Protein AF-A0A2E5SUB1-F1 (afdb_monomer_lite)

Secondary structure (DSSP, 8-state):
---S----TTHHHHTTT-HHHHHHHHHHHHH-TT-EE-TTSS-EE---S-HHHHHHHHTTPPTT---------SSPPP-----

Radius of gyration: 14.57 Å; chains: 1; bounding box: 35×37×34 Å

Structure (mmCIF, N/CA/C/O backbone):
data_AF-A0A2E5SUB1-F1
#
_entry.id   AF-A0A2E5SUB1-F1
#
loop_
_atom_site.group_PDB
_atom_site.id
_atom_site.type_symbol
_atom_site.label_atom_id
_atom_site.label_alt_id
_atom_site.label_comp_id
_atom_site.label_asym_id
_atom_site.label_entity_id
_atom_site.label_seq_id
_atom_site.pdbx_PDB_ins_code
_atom_site.Cartn_x
_atom_site.Cartn_y
_atom_site.Cartn_z
_atom_site.occupancy
_atom_site.B_iso_or_equiv
_atom_site.auth_seq_id
_atom_site.auth_comp_id
_atom_site.auth_asym_id
_atom_site.auth_atom_id
_atom_site.pdbx_PDB_model_num
ATOM 1 N N . PHE A 1 1 ? 10.270 5.768 -11.343 1.00 51.44 1 PHE A N 1
ATOM 2 C CA . PHE A 1 1 ? 8.919 6.175 -10.881 1.00 51.44 1 PHE A CA 1
ATOM 3 C C . PHE A 1 1 ? 8.594 7.621 -11.235 1.00 51.44 1 PHE A C 1
ATOM 5 O O . PHE A 1 1 ? 9.322 8.525 -10.840 1.00 51.44 1 PHE A O 1
ATOM 12 N N . PHE A 1 2 ? 7.500 7.859 -11.965 1.00 45.91 2 PHE A N 1
ATOM 13 C CA . PHE A 1 2 ? 6.990 9.214 -12.193 1.00 45.91 2 PHE A CA 1
ATOM 14 C C . PHE A 1 2 ? 6.485 9.811 -10.873 1.00 45.91 2 PHE A C 1
ATOM 16 O O . PHE A 1 2 ? 5.671 9.199 -10.189 1.00 45.91 2 PHE A O 1
ATOM 23 N N . SER A 1 3 ? 6.944 11.018 -10.542 1.00 53.12 3 SER A N 1
ATOM 24 C CA . SER A 1 3 ? 6.550 11.802 -9.362 1.00 53.12 3 SER A CA 1
ATOM 25 C C . SER A 1 3 ? 5.152 12.432 -9.469 1.00 53.12 3 SER A C 1
ATOM 27 O O . SER A 1 3 ? 4.782 13.266 -8.645 1.00 53.12 3 SER A O 1
ATOM 29 N N . GLY A 1 4 ? 4.365 12.060 -10.483 1.00 53.16 4 GLY A N 1
ATOM 30 C CA . GLY A 1 4 ? 2.970 12.470 -10.587 1.00 53.16 4 GLY A CA 1
ATOM 31 C C . GLY A 1 4 ? 2.136 11.776 -9.514 1.00 53.16 4 GLY A C 1
ATOM 32 O O . GLY A 1 4 ? 2.271 10.569 -9.308 1.00 53.16 4 GLY A O 1
ATOM 33 N N . ALA A 1 5 ? 1.264 12.527 -8.843 1.00 63.62 5 ALA A N 1
ATOM 34 C CA . ALA A 1 5 ? 0.267 11.976 -7.934 1.00 63.62 5 ALA A CA 1
ATOM 35 C C . ALA A 1 5 ? -0.726 11.118 -8.739 1.00 63.62 5 ALA A C 1
ATOM 37 O O . ALA A 1 5 ? -1.738 11.605 -9.232 1.00 63.62 5 ALA A O 1
ATOM 38 N N . GLY A 1 6 ? -0.384 9.846 -8.952 1.00 75.12 6 GLY A N 1
ATOM 39 C CA . GLY A 1 6 ? -1.252 8.890 -9.625 1.00 75.12 6 GLY A CA 1
ATOM 40 C C . GLY A 1 6 ? -2.502 8.651 -8.785 1.00 75.12 6 GLY A C 1
ATOM 41 O O . GLY A 1 6 ? -2.398 8.201 -7.644 1.00 75.12 6 GLY A O 1
ATOM 42 N N . HIS A 1 7 ? -3.665 8.949 -9.353 1.00 86.31 7 HIS A N 1
ATOM 43 C CA . HIS A 1 7 ? -4.970 8.642 -8.780 1.00 86.31 7 HIS A CA 1
ATOM 44 C C . HIS A 1 7 ? -5.568 7.409 -9.473 1.00 86.31 7 HIS A C 1
ATOM 46 O O . HIS A 1 7 ? -5.224 7.102 -10.615 1.00 86.31 7 HIS A O 1
ATOM 52 N N . ASN A 1 8 ? -6.432 6.683 -8.767 1.00 94.38 8 ASN A N 1
ATOM 53 C CA . ASN A 1 8 ? -7.177 5.554 -9.307 1.00 94.38 8 ASN A CA 1
ATOM 54 C C . ASN A 1 8 ? -8.672 5.868 -9.198 1.00 94.38 8 ASN A C 1
ATOM 56 O O . ASN A 1 8 ? -9.234 5.740 -8.112 1.00 94.38 8 ASN A O 1
ATOM 60 N N . ASP A 1 9 ? -9.300 6.220 -10.321 1.00 96.19 9 ASP A N 1
ATOM 61 C CA . ASP A 1 9 ? -10.720 6.605 -10.382 1.00 96.19 9 ASP A CA 1
ATOM 62 C C . ASP A 1 9 ? -11.666 5.504 -9.862 1.00 96.19 9 ASP A C 1
ATOM 64 O O . ASP A 1 9 ? -12.784 5.777 -9.424 1.00 96.19 9 ASP A O 1
ATOM 68 N N . LEU A 1 10 ? -11.239 4.234 -9.893 1.00 97.56 10 LEU A N 1
ATOM 69 C CA . LEU A 1 10 ? -12.041 3.115 -9.393 1.00 97.56 10 LEU A CA 1
ATOM 70 C C . LEU A 1 10 ? -12.033 3.023 -7.866 1.00 97.56 10 LEU A C 1
ATOM 72 O O . LEU A 1 10 ? -12.894 2.349 -7.302 1.00 97.56 10 LEU A O 1
ATOM 76 N N . GLN A 1 11 ? -11.092 3.675 -7.181 1.00 97.75 11 GLN A N 1
ATOM 77 C CA . GLN A 1 11 ? -10.990 3.607 -5.725 1.00 97.75 11 GLN A CA 1
ATOM 78 C C . GLN A 1 11 ? -12.264 4.138 -5.054 1.00 97.75 11 GLN A C 1
ATOM 80 O O . GLN A 1 11 ? -12.846 3.437 -4.228 1.00 97.75 11 GLN A O 1
ATOM 85 N N . ASP A 1 12 ? -12.763 5.299 -5.479 1.00 96.88 12 ASP A N 1
ATOM 86 C CA . ASP A 1 12 ? -13.972 5.919 -4.912 1.00 96.88 12 ASP A CA 1
ATOM 87 C C . ASP A 1 12 ? -15.239 5.084 -5.166 1.00 96.88 12 ASP A C 1
ATOM 89 O O . ASP A 1 12 ? -16.233 5.178 -4.444 1.00 96.88 12 ASP A O 1
ATOM 93 N N . VAL A 1 13 ? -15.202 4.215 -6.178 1.00 98.00 13 VAL A N 1
ATOM 94 C CA . VAL A 1 13 ? -16.263 3.247 -6.475 1.00 98.00 13 VAL A CA 1
ATOM 95 C C . VAL A 1 13 ? -16.129 2.001 -5.594 1.00 98.00 13 VAL A C 1
ATOM 97 O O . VAL A 1 13 ? -17.145 1.479 -5.126 1.00 98.00 13 VAL A O 1
ATOM 100 N N . VAL A 1 14 ? -14.907 1.507 -5.382 1.00 98.31 14 VAL A N 1
ATOM 101 C CA . VAL A 1 14 ? -14.629 0.238 -4.693 1.00 98.31 14 VAL A CA 1
ATOM 102 C C . VAL A 1 14 ? -14.710 0.375 -3.174 1.00 98.31 14 VAL A C 1
ATOM 104 O O . VAL A 1 14 ? -15.395 -0.438 -2.558 1.00 98.31 14 VAL A O 1
ATOM 107 N N . LEU A 1 15 ? -14.083 1.392 -2.570 1.00 98.19 15 LEU A N 1
ATOM 108 C CA . LEU A 1 15 ? -14.034 1.544 -1.106 1.00 98.19 15 LEU A CA 1
ATOM 109 C C . LEU A 1 15 ? -15.423 1.455 -0.438 1.00 98.19 15 LEU A C 1
ATOM 111 O O . LEU A 1 15 ? -15.586 0.610 0.438 1.00 98.19 15 LEU A O 1
ATOM 115 N N . PRO A 1 16 ? -16.463 2.201 -0.869 1.00 98.31 16 PRO A N 1
ATOM 116 C CA . PRO A 1 16 ? -17.776 2.121 -0.221 1.00 98.31 16 PRO A CA 1
ATOM 117 C C . PRO A 1 16 ? -18.539 0.814 -0.496 1.00 98.31 16 PRO A C 1
ATOM 119 O O . PRO A 1 16 ? -19.543 0.550 0.162 1.00 98.31 16 PRO A O 1
ATOM 122 N N . ARG A 1 17 ? -18.128 0.013 -1.490 1.00 98.31 17 ARG A N 1
ATOM 123 C CA . ARG A 1 17 ? -18.802 -1.244 -1.873 1.00 98.31 17 ARG A CA 1
ATOM 124 C C . ARG A 1 17 ? -18.171 -2.481 -1.239 1.00 98.31 17 ARG A C 1
ATOM 126 O O . ARG A 1 17 ? -18.860 -3.486 -1.094 1.00 98.31 17 ARG A O 1
ATOM 133 N N . TYR A 1 18 ? -16.888 -2.409 -0.894 1.00 98.19 18 TYR A N 1
ATOM 134 C CA . TYR A 1 18 ? -16.103 -3.539 -0.405 1.00 98.19 18 TYR A CA 1
ATOM 135 C C . TYR A 1 18 ? -15.368 -3.134 0.882 1.00 98.19 18 TYR A C 1
ATOM 137 O O . TYR A 1 18 ? -14.233 -2.647 0.814 1.00 98.19 18 TYR A O 1
ATOM 145 N N . PRO A 1 19 ? -16.002 -3.320 2.058 1.00 97.06 19 PRO A N 1
ATOM 146 C CA . PRO A 1 19 ? -15.460 -2.888 3.346 1.00 97.06 19 PRO A CA 1
ATOM 147 C C . PRO A 1 19 ? -14.071 -3.445 3.662 1.00 97.06 19 PRO A C 1
ATOM 149 O O . PRO A 1 19 ? -13.296 -2.798 4.359 1.00 97.06 19 PRO A O 1
ATOM 152 N N . GLU A 1 20 ? -13.730 -4.629 3.158 1.00 97.25 20 GLU A N 1
ATOM 153 C CA . GLU A 1 20 ? -12.416 -5.248 3.335 1.00 97.25 20 GLU A CA 1
ATOM 154 C C . GLU A 1 20 ? -11.319 -4.466 2.598 1.00 97.25 20 GLU A C 1
ATOM 156 O O . GLU A 1 20 ? -10.219 -4.288 3.121 1.00 97.25 20 GLU A O 1
ATOM 161 N N . VAL A 1 21 ? -11.629 -3.943 1.405 1.00 97.94 21 VAL A N 1
ATOM 162 C CA . VAL A 1 21 ? -10.709 -3.082 0.643 1.00 97.94 21 VAL A CA 1
ATOM 163 C C . VAL A 1 21 ? -10.560 -1.735 1.340 1.00 97.94 21 VAL A C 1
ATOM 165 O O . VAL A 1 21 ? -9.447 -1.220 1.443 1.00 97.94 21 VAL A O 1
ATOM 168 N N . GLN A 1 22 ? -11.662 -1.190 1.865 1.00 98.19 22 GLN A N 1
ATOM 169 C CA . GLN A 1 22 ? -11.639 0.042 2.647 1.00 98.19 22 GLN A CA 1
ATOM 170 C C . GLN A 1 22 ? -10.761 -0.085 3.891 1.00 98.19 22 GLN A C 1
ATOM 172 O O . GLN A 1 22 ? -9.873 0.740 4.081 1.00 98.19 22 GLN A O 1
ATOM 177 N N . GLN A 1 23 ? -10.940 -1.138 4.687 1.00 97.81 23 GLN A N 1
ATOM 178 C CA . GLN A 1 23 ? -10.136 -1.377 5.890 1.00 97.81 23 GLN A CA 1
ATOM 179 C C . GLN A 1 23 ? -8.646 -1.536 5.563 1.00 97.81 23 GLN A C 1
ATOM 181 O O . GLN A 1 23 ? -7.797 -0.964 6.248 1.00 97.81 23 GLN A O 1
ATOM 186 N N . ALA A 1 24 ? -8.315 -2.265 4.491 1.00 98.06 24 ALA A N 1
ATOM 187 C CA . ALA A 1 24 ? -6.934 -2.406 4.038 1.00 98.06 24 ALA A CA 1
ATOM 188 C C . ALA A 1 24 ? -6.329 -1.061 3.598 1.00 98.06 24 ALA A C 1
ATOM 190 O O . ALA A 1 24 ? -5.179 -0.759 3.933 1.00 98.06 24 ALA A O 1
ATOM 191 N N . TRP A 1 25 ? -7.096 -0.245 2.865 1.00 97.94 25 TRP A N 1
ATOM 192 C CA . TRP A 1 25 ? -6.672 1.090 2.446 1.00 97.94 25 TRP A CA 1
ATOM 193 C C . TRP A 1 25 ? -6.487 2.030 3.641 1.00 97.94 25 TRP A C 1
ATOM 195 O O . TRP A 1 25 ? -5.436 2.655 3.743 1.00 97.94 25 TRP A O 1
ATOM 205 N N . GLU A 1 26 ? -7.451 2.100 4.562 1.00 98.00 26 GLU A N 1
ATOM 206 C CA . GLU A 1 26 ? -7.398 2.958 5.753 1.00 98.00 26 GLU A CA 1
ATOM 207 C C . GLU A 1 26 ? -6.208 2.609 6.647 1.00 98.00 26 GLU A C 1
ATOM 209 O O . GLU A 1 26 ? -5.486 3.506 7.086 1.00 98.00 26 GLU A O 1
ATOM 214 N N . TRP A 1 27 ? -5.964 1.315 6.880 1.00 97.94 27 TRP A N 1
ATOM 215 C CA . TRP A 1 27 ? -4.792 0.860 7.626 1.00 97.94 27 TRP A CA 1
ATOM 216 C C . TRP A 1 27 ? -3.491 1.312 6.952 1.00 97.94 27 TRP A C 1
ATOM 218 O O . TRP A 1 27 ? -2.620 1.892 7.601 1.00 97.94 27 TRP A O 1
ATOM 228 N N . LEU A 1 28 ? -3.357 1.107 5.639 1.00 97.50 28 LEU A N 1
ATOM 229 C CA . LEU A 1 28 ? -2.137 1.486 4.928 1.00 97.50 28 LEU A CA 1
ATOM 230 C C . LEU A 1 28 ? -1.971 3.013 4.839 1.00 97.50 28 LEU A C 1
ATOM 232 O O . LEU A 1 28 ? -0.850 3.516 4.925 1.00 97.50 28 LEU A O 1
ATOM 236 N N . HIS A 1 29 ? -3.073 3.754 4.713 1.00 96.56 29 HIS A N 1
ATOM 237 C CA . HIS A 1 29 ? -3.087 5.213 4.630 1.00 96.56 29 HIS A CA 1
ATOM 238 C C . HIS A 1 29 ? -2.602 5.878 5.925 1.00 96.56 29 HIS A C 1
ATOM 240 O O . HIS A 1 29 ? -1.914 6.897 5.866 1.00 96.56 29 HIS A O 1
ATOM 246 N N . GLN A 1 30 ? -2.856 5.263 7.087 1.00 97.25 30 GLN A N 1
ATOM 247 C CA . GLN A 1 30 ? -2.293 5.705 8.373 1.00 97.25 30 GLN A CA 1
ATOM 248 C C . GLN A 1 30 ? -0.757 5.650 8.400 1.00 97.25 30 GLN A C 1
ATOM 250 O O . GLN A 1 30 ? -0.124 6.399 9.144 1.00 97.25 30 GLN A O 1
ATOM 255 N N . HIS A 1 31 ? -0.151 4.771 7.598 1.00 95.94 31 HIS A N 1
ATOM 256 C CA . HIS A 1 31 ? 1.299 4.599 7.518 1.00 95.94 31 HIS A CA 1
ATOM 257 C C . HIS A 1 31 ? 1.938 5.327 6.330 1.00 95.94 31 HIS A C 1
ATOM 259 O O . HIS A 1 31 ? 3.117 5.673 6.396 1.00 95.94 31 HIS A O 1
ATOM 265 N N . SER A 1 32 ? 1.191 5.565 5.248 1.00 94.12 32 SER A N 1
ATOM 266 C CA . SER A 1 32 ? 1.667 6.321 4.091 1.00 94.12 32 SE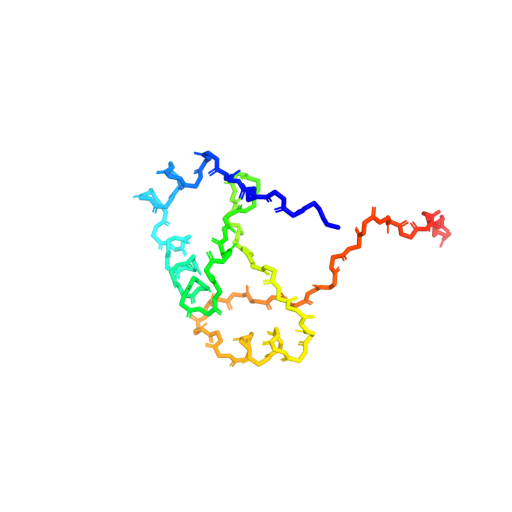R A CA 1
ATOM 267 C C . SER A 1 32 ? 0.522 7.078 3.412 1.00 94.12 32 SER A C 1
ATOM 269 O O . SER A 1 32 ? -0.390 6.447 2.872 1.00 94.12 32 SER A O 1
ATOM 271 N N . PRO A 1 33 ? 0.591 8.420 3.311 1.00 91.62 33 PRO A N 1
ATOM 272 C CA . PRO A 1 33 ? -0.453 9.214 2.658 1.00 91.62 33 PRO A CA 1
ATOM 273 C C . PRO A 1 33 ? -0.578 8.914 1.156 1.00 91.62 33 PRO A C 1
ATOM 275 O O . PRO A 1 33 ? -1.567 9.282 0.531 1.00 91.62 33 PRO A O 1
ATOM 278 N N . THR A 1 34 ? 0.406 8.224 0.569 1.00 91.12 34 THR A N 1
ATOM 279 C CA . THR A 1 34 ? 0.408 7.820 -0.848 1.00 91.12 34 THR A CA 1
ATOM 280 C C . THR A 1 34 ? -0.327 6.501 -1.119 1.00 91.12 34 THR A C 1
ATOM 282 O O . THR A 1 34 ? -0.353 6.045 -2.270 1.00 91.12 34 THR A O 1
ATOM 285 N N . ALA A 1 35 ? -0.897 5.881 -0.076 1.00 95.50 35 ALA A N 1
ATOM 286 C CA . ALA A 1 35 ? -1.645 4.635 -0.172 1.00 95.50 35 ALA A CA 1
ATOM 287 C C . ALA A 1 35 ? -2.823 4.753 -1.146 1.00 95.50 35 ALA A C 1
ATOM 289 O O . ALA A 1 35 ? -3.660 5.653 -1.035 1.00 95.50 35 ALA A O 1
ATOM 290 N N . ARG A 1 36 ? -2.899 3.816 -2.091 1.00 96.00 36 ARG A N 1
ATOM 291 C CA . ARG A 1 36 ? -3.939 3.780 -3.124 1.00 96.00 36 ARG A CA 1
ATOM 292 C C . ARG A 1 36 ? -4.209 2.367 -3.619 1.00 96.00 36 ARG A C 1
ATOM 294 O O . ARG A 1 36 ? -3.363 1.481 -3.506 1.00 96.00 36 ARG A O 1
ATOM 301 N N . MET A 1 37 ? -5.376 2.161 -4.208 1.00 97.56 37 MET A N 1
ATOM 302 C CA . MET A 1 37 ? -5.734 0.930 -4.903 1.00 97.56 37 MET A CA 1
ATOM 303 C C . MET A 1 37 ? -4.959 0.797 -6.222 1.00 97.56 37 MET A C 1
ATOM 305 O O . MET A 1 37 ? -4.705 1.789 -6.911 1.00 97.56 37 MET A O 1
ATOM 309 N N . THR A 1 38 ? -4.615 -0.430 -6.611 1.00 95.56 38 THR A N 1
ATOM 310 C CA . THR A 1 38 ? -4.035 -0.734 -7.932 1.00 95.56 38 THR A CA 1
ATOM 311 C C . THR A 1 38 ? -5.041 -1.450 -8.836 1.00 95.56 38 THR A C 1
ATOM 313 O O . THR A 1 38 ? -5.820 -2.284 -8.372 1.00 95.56 38 THR A O 1
ATOM 316 N N . GLY A 1 39 ? -5.041 -1.115 -10.133 1.00 95.31 39 GLY A N 1
ATOM 317 C CA . GLY A 1 39 ? -5.989 -1.655 -11.113 1.00 95.31 39 GLY A CA 1
ATOM 318 C C . GLY A 1 39 ? -7.446 -1.451 -10.686 1.00 95.31 39 GLY A C 1
ATOM 319 O O . GLY A 1 39 ? -7.801 -0.411 -10.141 1.00 95.31 39 GLY A O 1
ATOM 320 N N . SER A 1 40 ? -8.283 -2.466 -10.886 1.00 97.25 40 SER A N 1
ATOM 321 C CA . SER A 1 40 ? -9.672 -2.496 -10.407 1.00 97.25 40 SER A CA 1
ATOM 322 C C . SER A 1 40 ? -9.827 -3.008 -8.969 1.00 97.25 40 SER A C 1
ATOM 324 O O . SER A 1 40 ? -10.940 -3.324 -8.556 1.00 97.25 40 SER A O 1
ATOM 326 N N . GLY A 1 41 ? -8.727 -3.130 -8.217 1.00 96.25 41 GLY A N 1
ATOM 327 C CA . GLY A 1 41 ? -8.706 -3.797 -6.917 1.00 96.25 41 GLY A CA 1
ATOM 328 C C . GLY A 1 41 ? -8.622 -5.327 -7.025 1.00 96.25 41 GLY A C 1
ATOM 329 O O . GLY A 1 41 ? -8.544 -5.892 -8.114 1.00 96.25 41 GLY A O 1
ATOM 330 N N . ALA A 1 42 ? -8.589 -6.056 -5.908 1.00 96.88 42 ALA A N 1
ATOM 331 C CA . ALA A 1 42 ? -8.791 -5.593 -4.525 1.00 96.88 42 ALA A CA 1
ATOM 332 C C . ALA A 1 42 ? -7.521 -5.075 -3.814 1.00 96.88 42 ALA A C 1
ATOM 334 O O . ALA A 1 42 ? -7.599 -4.590 -2.689 1.00 96.88 42 ALA A O 1
ATOM 335 N N . CYS A 1 43 ? -6.345 -5.186 -4.438 1.00 97.75 43 CYS A N 1
ATOM 336 C CA . CYS A 1 43 ? -5.086 -4.826 -3.787 1.00 97.75 43 CYS A CA 1
ATOM 337 C C . CYS A 1 43 ? -4.908 -3.308 -3.627 1.00 97.75 43 CYS A C 1
ATOM 339 O O . CYS A 1 43 ? -5.217 -2.521 -4.528 1.00 97.75 43 CYS A O 1
ATOM 341 N N . VAL A 1 44 ? -4.296 -2.922 -2.508 1.00 97.44 44 VAL A N 1
ATOM 342 C CA . VAL A 1 44 ? -3.826 -1.563 -2.218 1.00 97.44 44 VAL A CA 1
ATOM 343 C C . VAL A 1 44 ? -2.315 -1.571 -2.027 1.00 97.44 44 VAL A C 1
ATOM 345 O O . VAL A 1 44 ? -1.733 -2.593 -1.665 1.00 97.44 44 VAL A O 1
ATOM 348 N N . PHE A 1 45 ? -1.668 -0.444 -2.295 1.00 97.06 45 PHE A N 1
ATOM 349 C CA . PHE A 1 45 ? -0.224 -0.303 -2.156 1.00 97.06 45 PHE A CA 1
ATOM 350 C C . PHE A 1 45 ? 0.164 1.128 -1.792 1.00 97.06 45 PHE A C 1
ATOM 352 O O . PHE A 1 45 ? -0.575 2.078 -2.048 1.00 97.06 45 PHE A O 1
ATOM 359 N N . ALA A 1 46 ? 1.358 1.272 -1.228 1.00 95.06 46 ALA A N 1
ATOM 360 C CA . ALA A 1 46 ? 1.990 2.550 -0.954 1.00 95.06 46 ALA A CA 1
ATOM 361 C C . ALA A 1 46 ? 3.461 2.471 -1.366 1.00 95.06 46 ALA A C 1
ATOM 363 O O . ALA A 1 46 ? 4.094 1.427 -1.211 1.00 95.06 46 ALA A O 1
ATOM 364 N N . ALA A 1 47 ? 3.995 3.571 -1.892 1.00 92.75 47 ALA A N 1
ATOM 365 C CA . ALA A 1 47 ? 5.429 3.688 -2.118 1.00 92.75 47 ALA A CA 1
ATOM 366 C C . ALA A 1 47 ? 6.097 4.134 -0.814 1.00 92.75 47 ALA A C 1
ATOM 368 O O . ALA A 1 47 ? 5.574 4.999 -0.108 1.00 92.75 47 ALA A O 1
ATOM 369 N N . LEU A 1 48 ? 7.242 3.535 -0.504 1.00 93.56 48 LEU A N 1
ATOM 370 C CA . LEU A 1 48 ? 8.055 3.854 0.663 1.00 93.56 48 LEU A CA 1
ATOM 371 C C . LEU A 1 48 ? 9.500 4.044 0.214 1.00 93.56 48 LEU A C 1
ATOM 373 O O . LEU A 1 48 ? 9.935 3.425 -0.755 1.00 93.56 48 LEU A O 1
ATOM 377 N N . GLU A 1 49 ? 10.226 4.918 0.904 1.00 92.31 49 GLU A N 1
ATOM 378 C CA . GLU A 1 49 ? 11.584 5.305 0.504 1.00 92.31 49 GLU A CA 1
ATOM 379 C C . GLU A 1 49 ? 12.604 4.185 0.725 1.00 92.31 49 GLU A C 1
ATOM 381 O O . GLU A 1 49 ? 13.580 4.085 -0.015 1.00 92.31 49 GLU A O 1
ATOM 386 N N . THR A 1 50 ? 12.386 3.338 1.735 1.00 96.19 50 THR A N 1
ATOM 387 C CA . THR A 1 50 ? 13.334 2.287 2.119 1.00 96.19 50 THR A CA 1
ATOM 388 C C . THR A 1 50 ? 12.642 0.952 2.356 1.00 96.19 50 THR A C 1
ATOM 390 O O . THR A 1 50 ? 11.538 0.888 2.902 1.00 96.19 50 THR A O 1
ATOM 393 N N . GLU A 1 51 ? 13.333 -0.136 2.017 1.00 97.38 51 GLU A N 1
ATOM 394 C CA . GLU A 1 51 ? 12.880 -1.499 2.312 1.00 97.38 51 GLU A CA 1
ATOM 395 C C . GLU A 1 51 ? 12.678 -1.718 3.819 1.00 97.38 51 GLU A C 1
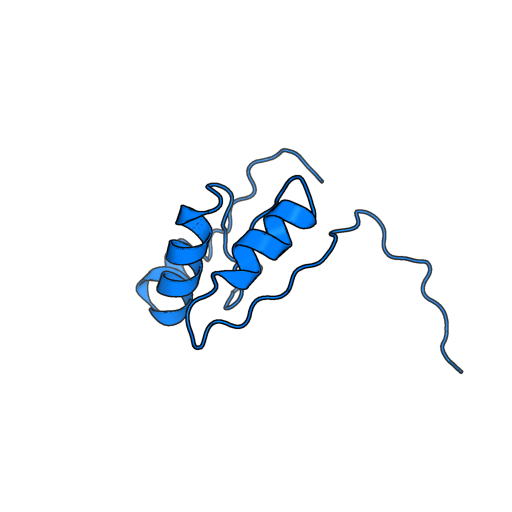ATOM 397 O O . GLU A 1 51 ? 11.714 -2.363 4.229 1.00 97.38 51 GLU A O 1
ATOM 402 N N . GLU A 1 52 ? 13.550 -1.148 4.655 1.00 98.00 52 GLU A N 1
ATOM 403 C CA . GLU A 1 52 ? 13.447 -1.261 6.109 1.00 98.00 52 GLU A CA 1
ATOM 404 C C . GLU A 1 52 ? 12.122 -0.687 6.626 1.00 98.00 52 GLU A C 1
ATOM 406 O O . GLU A 1 52 ? 11.394 -1.378 7.344 1.00 98.00 52 GLU A O 1
ATOM 411 N N . SER A 1 53 ? 11.759 0.532 6.209 1.00 96.69 53 SER A N 1
ATOM 412 C CA . SER A 1 53 ? 10.477 1.139 6.589 1.00 96.69 53 SER A CA 1
ATOM 413 C C . SER A 1 53 ? 9.286 0.303 6.105 1.00 96.69 53 SER A C 1
ATOM 415 O O . SER A 1 53 ? 8.335 0.082 6.860 1.00 96.69 53 SER A O 1
ATOM 417 N N . ALA A 1 54 ? 9.370 -0.257 4.892 1.00 97.56 54 ALA A N 1
ATOM 418 C CA . ALA A 1 54 ? 8.342 -1.134 4.339 1.00 97.56 54 ALA A CA 1
ATOM 419 C C . ALA A 1 54 ? 8.163 -2.417 5.151 1.00 97.56 54 ALA A C 1
ATOM 421 O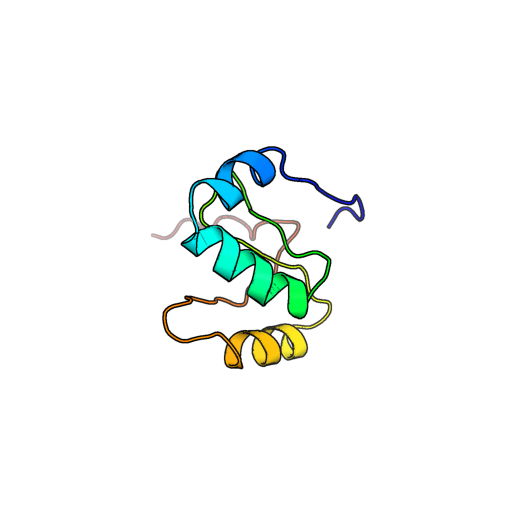 O . ALA A 1 54 ? 7.033 -2.798 5.464 1.00 97.56 54 ALA A O 1
ATOM 422 N N . ARG A 1 55 ? 9.261 -3.060 5.557 1.00 98.19 55 ARG A N 1
ATOM 423 C CA . ARG A 1 55 ? 9.221 -4.261 6.403 1.00 98.19 55 ARG A CA 1
ATOM 424 C C . ARG A 1 55 ? 8.699 -3.960 7.806 1.00 98.19 55 ARG A C 1
ATOM 426 O O . ARG A 1 55 ? 7.922 -4.753 8.333 1.00 98.19 55 ARG A O 1
ATOM 433 N N . GLN A 1 56 ? 9.065 -2.819 8.391 1.00 98.00 56 GLN A N 1
ATOM 434 C CA . GLN A 1 56 ? 8.555 -2.392 9.699 1.00 98.00 56 GLN A CA 1
ATOM 435 C C . GLN A 1 56 ? 7.042 -2.131 9.683 1.00 98.00 56 GLN A C 1
ATOM 437 O O . GLN A 1 56 ? 6.361 -2.467 10.651 1.00 98.00 56 GLN A O 1
ATOM 442 N N . ILE A 1 57 ? 6.509 -1.543 8.607 1.00 97.19 57 ILE A N 1
ATOM 443 C CA . ILE A 1 57 ? 5.061 -1.355 8.429 1.00 97.19 57 ILE A CA 1
ATOM 444 C C . ILE A 1 57 ? 4.375 -2.706 8.194 1.00 97.19 57 ILE A C 1
ATOM 446 O O . ILE A 1 57 ? 3.385 -3.007 8.857 1.00 97.19 57 ILE A O 1
ATOM 450 N N . ALA A 1 58 ? 4.926 -3.556 7.321 1.00 97.25 58 ALA A N 1
ATOM 451 C CA . ALA A 1 58 ? 4.366 -4.877 7.030 1.00 97.25 58 ALA A CA 1
ATOM 452 C C . ALA A 1 58 ? 4.272 -5.778 8.273 1.00 97.25 58 ALA A C 1
ATOM 454 O O . ALA A 1 58 ? 3.302 -6.515 8.422 1.00 97.25 58 ALA A O 1
ATOM 455 N N . ALA A 1 59 ? 5.233 -5.687 9.197 1.00 97.44 59 ALA A N 1
ATOM 456 C CA . ALA A 1 59 ? 5.211 -6.430 10.459 1.00 97.44 59 ALA A CA 1
ATOM 457 C C . ALA A 1 59 ? 4.089 -5.996 11.425 1.00 97.44 59 ALA A C 1
ATOM 459 O O . ALA A 1 59 ? 3.790 -6.720 12.371 1.00 97.44 59 ALA A O 1
ATOM 460 N N . LYS A 1 60 ? 3.478 -4.825 11.205 1.00 97.31 60 LYS A N 1
ATOM 461 C CA . LYS A 1 60 ? 2.358 -4.286 11.998 1.00 97.31 60 LYS A CA 1
ATOM 462 C C . LYS A 1 60 ? 0.998 -4.543 11.340 1.00 97.31 60 LYS A C 1
ATOM 464 O O . LYS A 1 60 ? 0.004 -3.957 11.767 1.00 97.31 60 LYS A O 1
ATOM 469 N N . ALA A 1 61 ? 0.959 -5.347 10.276 1.00 96.44 61 ALA A N 1
ATOM 470 C CA . ALA A 1 61 ? -0.279 -5.665 9.583 1.00 96.44 61 ALA A CA 1
ATOM 471 C C . ALA A 1 61 ? -1.275 -6.351 10.534 1.00 96.44 61 ALA A C 1
ATOM 473 O O . ALA A 1 61 ? -0.867 -7.222 11.305 1.00 96.44 61 ALA A O 1
ATOM 474 N N . PRO A 1 62 ? -2.562 -5.965 10.502 1.00 95.75 62 PRO A N 1
ATOM 475 C CA . PRO A 1 62 ? -3.586 -6.622 11.296 1.00 95.75 62 PRO A CA 1
ATOM 476 C C . PRO A 1 62 ? -3.787 -8.064 10.825 1.00 95.75 62 PRO A C 1
ATOM 478 O O . PRO A 1 62 ? -3.542 -8.403 9.662 1.00 95.75 62 PRO A O 1
ATOM 481 N N . ASP A 1 63 ? -4.294 -8.903 11.725 1.00 93.88 63 ASP A N 1
ATOM 482 C CA . ASP A 1 63 ? -4.640 -10.283 11.402 1.00 93.88 63 ASP A CA 1
ATOM 483 C C . ASP A 1 63 ? -5.624 -10.344 10.224 1.00 93.88 63 ASP A C 1
ATOM 485 O O . ASP A 1 63 ? -6.588 -9.583 10.139 1.00 93.88 63 ASP A O 1
ATOM 489 N N . GLY A 1 64 ? -5.370 -11.265 9.294 1.00 91.69 64 GLY A N 1
ATOM 490 C CA . GLY A 1 64 ? -6.181 -11.438 8.086 1.00 91.69 64 GLY A CA 1
ATOM 491 C C . GLY A 1 64 ? -5.774 -10.557 6.901 1.00 91.69 64 GLY A C 1
ATOM 492 O O . GLY A 1 64 ? -6.184 -10.856 5.777 1.00 91.69 64 GLY A O 1
ATOM 493 N N . LEU A 1 65 ? -4.917 -9.544 7.088 1.00 95.19 65 LEU A N 1
ATOM 494 C CA . LEU A 1 65 ? -4.377 -8.762 5.976 1.00 95.19 65 LEU A CA 1
ATOM 495 C C . LEU A 1 65 ? -3.084 -9.386 5.438 1.00 95.19 65 LEU A C 1
ATOM 497 O O . LEU A 1 65 ? -2.059 -9.449 6.115 1.00 95.19 65 LEU A O 1
ATOM 501 N N . ARG A 1 66 ? -3.105 -9.817 4.174 1.00 96.12 66 ARG A N 1
ATOM 502 C CA . ARG A 1 66 ? -1.903 -10.326 3.504 1.00 96.12 66 ARG A CA 1
ATOM 503 C C . ARG A 1 66 ? -1.064 -9.168 2.969 1.00 96.12 66 ARG A C 1
ATOM 505 O O . ARG A 1 66 ? -1.485 -8.488 2.038 1.00 96.12 66 ARG A O 1
ATOM 512 N N . VAL A 1 67 ? 0.146 -9.003 3.501 1.00 96.88 67 VAL A N 1
ATOM 513 C CA . VAL A 1 67 ? 1.087 -7.954 3.078 1.00 96.88 67 VAL A CA 1
ATOM 514 C C . VAL A 1 67 ? 2.340 -8.563 2.457 1.00 96.88 67 VAL A C 1
ATOM 516 O O . VAL A 1 67 ? 2.887 -9.547 2.954 1.00 96.88 67 VAL A O 1
ATOM 519 N N . ILE A 1 68 ? 2.792 -7.967 1.353 1.00 97.00 68 ILE A N 1
ATOM 520 C CA . ILE A 1 68 ? 4.043 -8.304 0.669 1.00 97.00 68 ILE A CA 1
ATOM 521 C C . ILE A 1 68 ? 4.836 -7.010 0.482 1.00 97.00 68 ILE A C 1
ATOM 523 O O . ILE A 1 68 ? 4.277 -5.989 0.090 1.00 97.00 68 ILE A O 1
ATOM 527 N N . VAL A 1 69 ? 6.142 -7.070 0.747 1.00 97.56 69 VAL A N 1
ATOM 528 C CA . VAL A 1 69 ? 7.095 -6.003 0.419 1.00 97.56 69 VAL A CA 1
ATOM 529 C C . VAL A 1 69 ? 7.795 -6.384 -0.879 1.00 97.56 69 VAL A C 1
ATOM 531 O O . VAL A 1 69 ? 8.320 -7.492 -0.988 1.00 97.56 69 VAL A O 1
ATOM 534 N N . ALA A 1 70 ? 7.795 -5.475 -1.850 1.00 95.31 70 ALA A N 1
ATOM 535 C CA . ALA A 1 70 ? 8.455 -5.667 -3.133 1.00 95.31 70 ALA A CA 1
ATOM 536 C C . ALA A 1 70 ? 9.167 -4.383 -3.565 1.00 95.31 70 ALA A C 1
ATOM 538 O O . ALA A 1 70 ? 8.677 -3.280 -3.320 1.00 95.31 70 ALA A O 1
ATOM 539 N N . GLU A 1 71 ? 10.303 -4.541 -4.236 1.00 93.81 71 GLU A N 1
ATOM 540 C CA . GLU A 1 71 ? 10.960 -3.458 -4.960 1.00 93.81 71 GLU A CA 1
ATOM 541 C C . GLU A 1 71 ? 10.215 -3.233 -6.278 1.00 93.81 71 GLU A C 1
ATOM 543 O O . GLU A 1 71 ? 9.993 -4.172 -7.046 1.00 93.81 71 GLU A O 1
ATOM 548 N N . GLY A 1 72 ? 9.802 -1.997 -6.550 1.00 89.75 72 GLY A N 1
ATOM 549 C CA . GLY A 1 72 ? 9.294 -1.673 -7.875 1.00 89.75 72 GLY A CA 1
ATOM 550 C C . GLY A 1 72 ? 10.451 -1.284 -8.797 1.00 89.75 72 GLY A C 1
ATOM 551 O O . GLY A 1 72 ? 11.295 -0.464 -8.444 1.00 89.75 72 GLY A O 1
ATOM 552 N N . VAL A 1 73 ? 10.472 -1.876 -9.986 1.00 89.31 73 VAL A N 1
ATOM 553 C CA . VAL A 1 73 ? 11.520 -1.676 -10.988 1.00 89.31 73 VAL A CA 1
ATOM 554 C C . VAL A 1 73 ? 10.941 -0.979 -12.217 1.00 89.31 73 VAL A C 1
ATOM 556 O O . VAL A 1 73 ? 9.897 -1.373 -12.730 1.00 89.31 73 VAL A O 1
ATOM 559 N N . ASP A 1 74 ? 11.622 0.055 -12.719 1.00 86.88 74 ASP A N 1
ATOM 560 C CA . ASP A 1 74 ? 11.193 0.774 -13.934 1.00 86.88 74 ASP A CA 1
ATOM 561 C C . ASP A 1 74 ? 11.474 -0.033 -15.218 1.00 86.88 74 ASP A C 1
ATOM 563 O O . ASP A 1 74 ? 10.962 0.279 -16.295 1.00 86.88 74 ASP A O 1
ATOM 567 N N . ARG A 1 75 ? 12.313 -1.071 -15.122 1.00 84.50 75 ARG A N 1
ATOM 568 C CA . ARG A 1 75 ? 12.637 -1.988 -16.215 1.00 84.50 75 ARG A CA 1
ATOM 569 C C . ARG A 1 75 ? 12.549 -3.413 -15.708 1.00 84.50 75 ARG A C 1
ATOM 571 O O . ARG A 1 75 ? 13.141 -3.745 -14.685 1.00 84.50 75 ARG A O 1
ATOM 578 N N . LEU A 1 76 ? 11.829 -4.248 -16.447 1.00 82.38 76 LEU A N 1
ATOM 579 C CA . LEU A 1 76 ? 11.840 -5.680 -16.197 1.00 82.38 76 LEU A CA 1
ATOM 580 C C . LEU A 1 76 ? 13.255 -6.223 -16.456 1.00 82.38 76 LEU A C 1
ATOM 582 O O . LEU A 1 76 ? 13.913 -5.757 -17.394 1.00 82.38 76 LEU A O 1
ATOM 586 N N . PRO A 1 77 ? 13.724 -7.202 -15.663 1.00 81.38 77 PRO A N 1
ATOM 587 C CA . PRO A 1 77 ? 14.904 -7.976 -16.020 1.00 81.38 77 PRO A CA 1
ATOM 58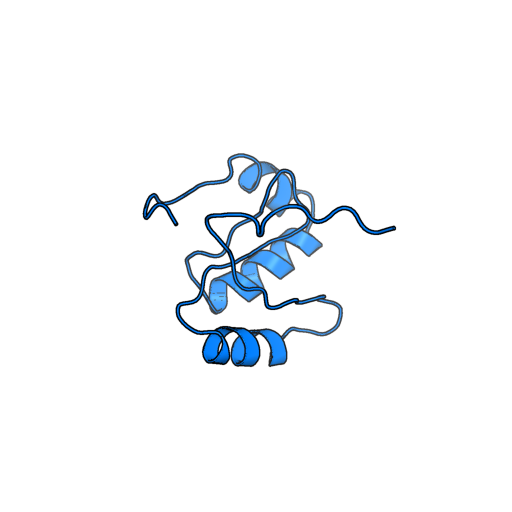8 C C . PRO A 1 77 ? 14.735 -8.569 -17.423 1.00 81.38 77 PRO A C 1
ATOM 590 O O . PRO A 1 77 ? 13.610 -8.855 -17.842 1.00 81.38 77 PRO A O 1
ATOM 593 N N . GLU A 1 78 ? 15.839 -8.775 -18.143 1.00 83.69 78 GLU A N 1
ATOM 594 C CA . GLU A 1 78 ? 15.792 -9.478 -19.426 1.00 83.69 78 GLU A CA 1
ATOM 595 C C . GLU A 1 78 ? 15.058 -10.810 -19.257 1.00 83.69 78 GLU A C 1
ATOM 597 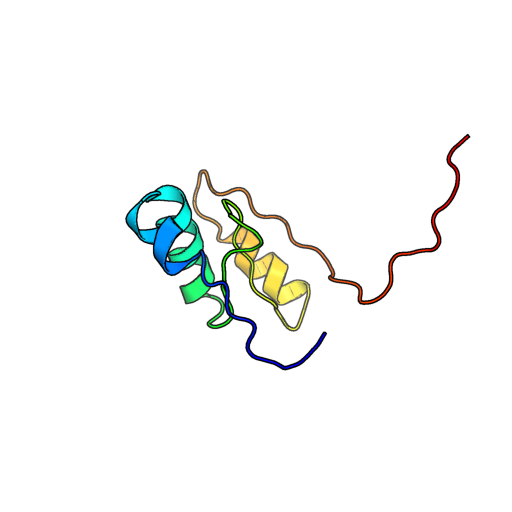O O . GLU A 1 78 ? 15.386 -11.616 -18.381 1.00 83.69 78 GLU A O 1
ATOM 602 N N . MET A 1 79 ? 14.028 -11.013 -20.077 1.00 79.38 79 MET A N 1
ATOM 603 C CA . MET A 1 79 ? 13.213 -12.217 -20.034 1.00 79.38 79 MET A CA 1
ATOM 604 C C . MET A 1 79 ? 14.099 -13.402 -20.423 1.00 79.38 79 MET A C 1
ATOM 606 O O . MET A 1 79 ? 14.569 -13.488 -21.555 1.00 79.38 79 MET A O 1
ATOM 610 N N . ARG A 1 80 ? 14.366 -14.298 -19.472 1.00 76.88 80 ARG A N 1
ATOM 611 C CA . ARG A 1 80 ? 15.131 -15.521 -19.726 1.00 76.88 80 ARG A CA 1
ATOM 612 C C . ARG A 1 80 ? 14.164 -16.638 -20.085 1.00 76.8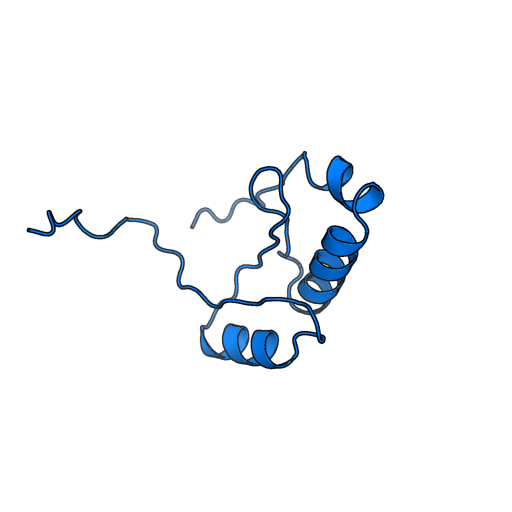8 80 ARG A C 1
ATOM 614 O O . ARG A 1 80 ? 13.194 -16.861 -19.364 1.00 76.88 80 ARG A O 1
ATOM 621 N N . VAL A 1 81 ? 14.433 -17.332 -21.188 1.00 77.06 81 VAL A N 1
ATOM 622 C CA . VAL A 1 81 ? 13.759 -18.597 -21.490 1.00 77.06 81 VAL A CA 1
ATOM 623 C C . VAL A 1 81 ? 14.217 -19.600 -20.437 1.00 77.06 81 VAL A C 1
ATOM 625 O O . VAL A 1 81 ? 15.416 -19.792 -20.247 1.00 77.06 81 VAL A O 1
ATOM 628 N N . VAL A 1 82 ? 13.263 -20.167 -19.707 1.00 76.50 82 VAL A N 1
ATOM 629 C CA . VAL A 1 82 ? 13.513 -21.279 -18.791 1.00 76.50 82 VAL A CA 1
ATOM 630 C C . VAL A 1 82 ? 13.311 -22.550 -19.612 1.00 76.50 82 VAL A C 1
ATOM 632 O O . VAL A 1 82 ? 12.208 -22.755 -20.117 1.00 76.50 82 VAL A O 1
ATOM 635 N N . GLU A 1 83 ? 14.380 -23.326 -19.815 1.00 58.75 83 GLU A N 1
ATOM 636 C CA . GLU A 1 83 ? 14.311 -24.680 -20.395 1.00 58.75 83 GLU A CA 1
ATOM 637 C C . GLU A 1 83 ? 13.737 -25.693 -19.397 1.00 58.75 83 GLU A C 1
ATOM 639 O O . GLU A 1 83 ? 14.017 -25.555 -18.181 1.00 58.75 83 GLU A O 1
#

Foldseek 3Di:
DDPDLDADPLQVVDCVVPVVLVVVQVLVCVLPVSWHADDNDDDIDHDDPDLVSQVVSCVVDDPPDDDDDDDDDPDDDDDDDDD

pLDDT: mean 91.19, std 11.85, range [45.91, 98.31]

Sequence (83 aa):
FFSGAGHNDLQDVVLPRYPEVQQAWEWLHQHSPTARMTGSGACVFAALETEESARQIAAKAPDGLRVIVAEGVDRLPEMRVVE